Protein AF-A0A380N100-F1 (afdb_monomer)

Secondary structure (DSSP, 8-state):
-------SS---EE----EEEEEEEEEESS---THHHHHHHHHHH--B-HHHHHHHHT--HHHHHHHHHHHHHTT-EEE-TTS-EEE-HHHHHTTTT-TT------EEEEEEEEEEE-TTT-PEEPGGGS----TTPEEPP--HHHHHTHHHHHHHHHHHHHHHHHHHHHHT-

Foldseek 3Di:
DDDDDDDDDDAAEDFDWDKDKDKDKDWDQDDDPVLLFVVLVVLVVHWDALVVVCVVVVHDSVVSVVSVVVCVVVVQWDADPVRTIHGDPVVCVQQPPDPVSTGRDIDIDIDIDMWIFGQPVGDTDDPVVHPDDDVRHHYDDDDVVSVVCVNVSNVVSVVVVVVVVVVVVVVVD

pLDDT: mean 82.7, std 12.72, range [40.84, 95.19]

Radius of gyration: 26.73 Å; Cα contacts (8 Å, |Δi|>4): 195; chains: 1; bounding box: 53×33×91 Å

Nearest PDB structures (foldseek):
  5yhx-assembly1_B  TM=9.002E-01  e=3.496E-03  Lactococcus lactis subsp. lactis Il1403
  1xcv-assembly1_A-2  TM=7.234E-01  e=1.625E-02  Corynebacterium diphtheriae
  2it0-assembly1_C  TM=7.161E-01  e=2.658E-02  Mycobacterium tuberculosis
  7b25-assembly1_C  TM=7.243E-01  e=4.915E-02  Saccharopolyspora erythraea NRRL 2338
  4d7k-assembly1_A  TM=7.273E-01  e=6.284E-02  Streptomyces davaonensis JCM 4913

Solvent-accessible surface area (backbone atoms only — not comparable to full-atom values): 10540 Å² total; per-residue (Å²): 134,84,84,77,83,76,83,78,86,83,81,48,75,40,73,64,50,59,81,41,80,50,73,53,70,47,76,38,62,76,77,69,71,62,67,60,54,54,50,52,55,47,29,69,75,44,66,39,39,66,70,56,52,16,63,74,72,70,41,52,75,64,54,39,49,53,57,49,52,55,39,42,75,70,48,27,39,44,77,45,99,86,59,32,36,30,57,25,75,62,36,53,55,30,35,73,88,40,99,79,68,51,68,50,54,76,37,82,46,78,48,74,48,82,44,31,35,32,73,88,83,61,45,77,56,61,76,92,79,71,76,79,86,62,94,80,40,48,71,58,88,70,62,68,68,55,66,75,42,38,69,60,51,50,51,54,48,50,56,52,53,51,49,50,51,53,52,53,56,59,75,77,109

Structure (mmCIF, N/CA/C/O backbone):
data_AF-A0A380N100-F1
#
_entry.id   AF-A0A380N100-F1
#
loop_
_atom_site.group_PDB
_atom_site.id
_atom_site.type_symbol
_atom_site.label_atom_id
_atom_site.label_alt_id
_atom_site.label_comp_id
_atom_site.label_asym_id
_atom_site.label_entity_id
_atom_site.label_seq_id
_atom_site.pdbx_PDB_ins_code
_atom_site.Cartn_x
_atom_site.Cartn_y
_atom_site.Cartn_z
_atom_site.occupancy
_atom_site.B_iso_or_equiv
_atom_site.auth_seq_id
_atom_site.auth_comp_id
_atom_site.auth_asym_id
_atom_site.auth_atom_id
_atom_site.pdbx_PDB_model_num
ATOM 1 N N . MET A 1 1 ? -9.325 13.688 -56.908 1.00 40.84 1 MET A N 1
ATOM 2 C CA . MET A 1 1 ? -8.127 12.839 -56.717 1.00 40.84 1 MET A CA 1
ATOM 3 C C . MET A 1 1 ? -7.539 13.184 -55.362 1.00 40.84 1 MET A C 1
ATOM 5 O O . MET A 1 1 ? -7.188 14.335 -55.170 1.00 40.84 1 MET A O 1
ATOM 9 N N . ASN A 1 2 ? -7.514 12.245 -54.412 1.00 48.88 2 ASN A N 1
ATOM 10 C CA . ASN A 1 2 ? -6.849 12.459 -53.121 1.00 48.88 2 ASN A CA 1
ATOM 11 C C . ASN A 1 2 ? -5.340 12.267 -53.310 1.00 48.88 2 ASN A C 1
ATOM 13 O O . ASN A 1 2 ? -4.910 11.182 -53.706 1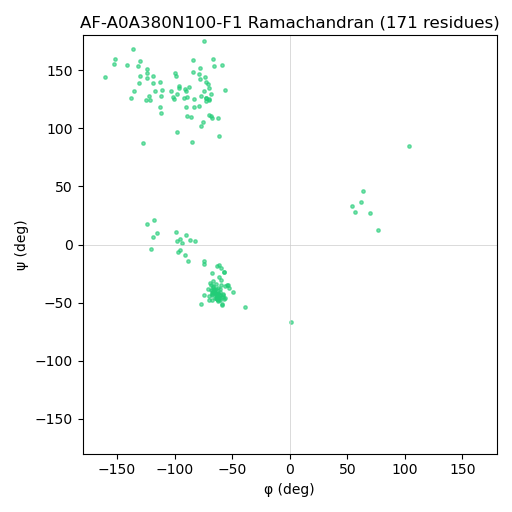.00 48.88 2 ASN A O 1
ATOM 17 N N . GLU A 1 3 ? -4.552 13.306 -53.040 1.00 55.91 3 GLU A N 1
ATOM 18 C CA . GLU A 1 3 ? -3.091 13.231 -53.006 1.00 55.91 3 GLU A CA 1
ATOM 19 C C . GLU A 1 3 ? -2.643 12.257 -51.906 1.00 55.91 3 GLU A C 1
ATOM 21 O O . GLU A 1 3 ? -2.755 12.535 -50.711 1.00 55.91 3 GLU A O 1
ATOM 26 N N . LYS A 1 4 ? -2.122 11.088 -52.294 1.00 60.84 4 LYS A N 1
ATOM 27 C CA . LYS A 1 4 ? -1.396 10.210 -51.371 1.00 60.84 4 LYS A CA 1
ATOM 28 C C . LYS A 1 4 ? 0.003 10.790 -51.158 1.00 60.84 4 LYS A C 1
ATOM 30 O O . LYS A 1 4 ? 0.875 10.615 -52.002 1.00 60.84 4 LYS A O 1
ATOM 35 N N . LYS A 1 5 ? 0.224 11.453 -50.019 1.00 65.50 5 LYS A N 1
ATOM 36 C CA . LYS A 1 5 ? 1.574 11.781 -49.536 1.00 65.50 5 LYS A CA 1
ATOM 37 C C . LYS A 1 5 ? 2.290 10.484 -49.160 1.00 65.50 5 LYS A C 1
ATOM 39 O O . LYS A 1 5 ? 1.931 9.847 -48.174 1.00 65.50 5 LYS A O 1
ATOM 44 N N . ILE A 1 6 ? 3.276 10.089 -49.957 1.00 68.44 6 ILE A N 1
ATOM 45 C CA . ILE A 1 6 ? 4.189 8.992 -49.629 1.00 68.44 6 ILE A CA 1
ATOM 46 C C . ILE A 1 6 ? 5.372 9.612 -48.884 1.00 68.44 6 ILE A C 1
ATOM 48 O O . ILE A 1 6 ? 6.059 10.478 -49.424 1.00 68.44 6 ILE A O 1
ATOM 52 N N . SER A 1 7 ? 5.586 9.207 -47.634 1.00 66.69 7 SER A N 1
ATOM 53 C CA . SER A 1 7 ? 6.773 9.567 -46.860 1.00 66.69 7 SER A CA 1
ATOM 54 C C . SER A 1 7 ? 7.997 8.874 -47.466 1.00 66.69 7 SER A C 1
ATOM 56 O O . SER A 1 7 ? 8.127 7.654 -47.413 1.00 66.69 7 SER A O 1
ATOM 58 N N . TYR A 1 8 ? 8.884 9.655 -48.079 1.00 71.75 8 TYR A N 1
ATOM 59 C CA . TYR A 1 8 ? 10.170 9.183 -48.592 1.00 71.75 8 TYR A CA 1
ATOM 60 C C . TYR A 1 8 ? 11.221 9.257 -47.470 1.00 71.75 8 TYR A C 1
ATOM 62 O O . TYR A 1 8 ? 11.274 10.262 -46.763 1.00 71.75 8 TYR A O 1
ATOM 70 N N . ASN A 1 9 ? 12.046 8.215 -47.305 1.00 70.94 9 ASN A N 1
ATOM 71 C CA . ASN A 1 9 ? 13.108 8.098 -46.284 1.00 70.94 9 ASN A CA 1
ATOM 72 C C . ASN A 1 9 ? 12.650 8.087 -44.810 1.00 70.94 9 ASN A C 1
ATOM 74 O O . ASN A 1 9 ? 13.243 8.760 -43.967 1.00 70.94 9 ASN A O 1
ATOM 78 N N . GLN A 1 10 ? 11.623 7.310 -44.463 1.00 76.62 10 GLN A N 1
ATOM 79 C CA . GLN A 1 10 ? 11.333 7.051 -43.051 1.00 76.62 10 GLN A CA 1
ATOM 80 C C . GLN A 1 10 ? 12.390 6.102 -42.464 1.00 76.62 10 GLN A C 1
ATOM 82 O O . GLN A 1 10 ? 12.587 5.002 -42.976 1.00 76.62 10 GLN A O 1
ATOM 87 N N . ILE A 1 11 ? 13.061 6.537 -41.396 1.00 80.56 11 ILE A N 1
ATOM 88 C CA . ILE A 1 11 ? 13.965 5.707 -40.595 1.00 80.56 11 ILE A CA 1
ATOM 89 C C . ILE A 1 11 ? 13.318 5.533 -39.227 1.00 80.56 11 ILE A C 1
ATOM 91 O O . ILE A 1 11 ? 13.106 6.510 -38.510 1.00 80.56 11 ILE A O 1
ATOM 95 N N . ASP A 1 12 ? 13.016 4.290 -38.879 1.00 84.06 12 ASP A N 1
ATOM 96 C CA . ASP A 1 12 ? 12.475 3.932 -37.575 1.00 84.06 12 ASP A CA 1
ATOM 97 C C . ASP A 1 12 ? 13.597 3.387 -36.680 1.00 84.06 12 ASP A C 1
ATOM 99 O O . ASP A 1 12 ? 14.520 2.722 -37.154 1.00 84.06 12 ASP A O 1
ATOM 103 N N . PHE A 1 13 ? 13.500 3.631 -35.375 1.00 85.38 13 PHE A N 1
ATOM 104 C CA . PHE A 1 13 ? 14.410 3.078 -34.371 1.00 85.38 13 PHE A CA 1
ATOM 105 C C . PHE A 1 13 ? 13.639 2.206 -33.382 1.00 85.38 13 PHE A C 1
ATOM 107 O O . PHE A 1 13 ? 12.500 2.520 -33.025 1.00 85.38 13 PHE A O 1
ATOM 114 N N . VAL A 1 14 ? 14.264 1.127 -32.909 1.00 86.50 14 VAL A N 1
ATOM 115 C CA . VAL A 1 14 ? 13.699 0.245 -31.876 1.00 86.50 14 VAL A CA 1
ATOM 116 C C . VAL A 1 14 ? 14.601 0.232 -30.654 1.00 86.50 14 VAL A C 1
ATOM 118 O O . VAL A 1 14 ? 15.820 0.143 -30.768 1.00 86.50 14 VAL A O 1
ATOM 121 N N . VAL A 1 15 ? 13.990 0.264 -29.473 1.00 87.00 15 VAL A N 1
ATOM 122 C CA . VAL A 1 15 ? 14.680 0.117 -28.187 1.00 87.00 15 VAL A CA 1
ATOM 123 C C . VAL A 1 15 ? 14.262 -1.196 -27.539 1.00 87.00 15 VAL A C 1
ATOM 125 O O . VAL A 1 15 ? 13.079 -1.548 -27.561 1.00 87.00 15 VAL A O 1
ATOM 128 N N . LYS A 1 16 ? 15.203 -1.922 -26.920 1.00 86.44 16 LYS A N 1
ATOM 129 C CA . LYS A 1 16 ? 14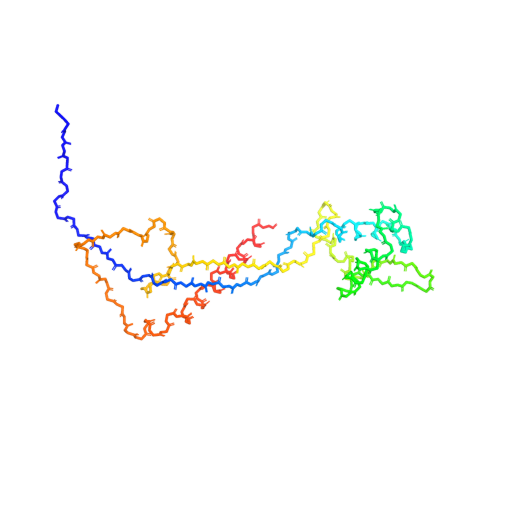.837 -3.105 -26.128 1.00 86.44 16 LYS A CA 1
ATOM 130 C C . LYS A 1 16 ? 14.111 -2.671 -24.869 1.00 86.44 16 LYS A C 1
ATOM 132 O O . LYS A 1 16 ? 14.652 -1.924 -24.054 1.00 86.44 16 LYS A O 1
ATOM 137 N N . ALA A 1 17 ? 12.918 -3.220 -24.693 1.00 89.69 17 ALA A N 1
ATOM 138 C CA . ALA A 1 17 ? 12.122 -3.030 -23.496 1.00 89.69 17 ALA A CA 1
ATOM 139 C C . ALA A 1 17 ? 11.700 -4.387 -22.913 1.00 89.69 17 ALA A C 1
ATOM 141 O O . ALA A 1 17 ? 10.631 -4.899 -23.268 1.00 89.69 17 ALA A O 1
ATOM 142 N N . PRO A 1 18 ? 12.533 -5.008 -22.055 1.00 90.44 18 PRO A N 1
ATOM 143 C CA . PRO A 1 18 ? 12.178 -6.254 -21.391 1.00 90.44 18 PRO A CA 1
ATOM 144 C C . PRO A 1 18 ? 10.905 -6.117 -20.553 1.00 90.44 18 PRO A C 1
ATOM 146 O O . PRO A 1 18 ? 10.541 -5.029 -20.093 1.00 90.44 18 PRO A O 1
ATOM 149 N N . ARG A 1 19 ? 10.227 -7.249 -20.355 1.00 91.94 19 ARG A N 1
ATOM 150 C CA . ARG A 1 19 ? 9.042 -7.355 -19.500 1.00 91.94 19 ARG A CA 1
ATOM 151 C C . ARG A 1 19 ? 9.471 -7.700 -18.081 1.00 91.94 19 ARG A C 1
ATOM 153 O O . ARG A 1 19 ? 10.224 -8.647 -17.873 1.00 91.94 19 ARG A O 1
ATOM 160 N N . PHE A 1 20 ? 8.938 -6.963 -17.120 1.00 93.12 20 PHE A N 1
ATOM 161 C CA . PHE A 1 20 ? 9.146 -7.168 -15.696 1.00 93.12 20 PHE A CA 1
ATOM 162 C C . PHE A 1 20 ? 7.797 -7.388 -15.030 1.00 93.12 20 PHE A C 1
ATOM 164 O O . PHE A 1 20 ? 6.881 -6.575 -15.169 1.00 93.12 20 PHE A O 1
ATOM 171 N N . ARG A 1 21 ? 7.679 -8.475 -14.271 1.00 93.38 21 ARG A N 1
ATOM 172 C CA . ARG A 1 21 ? 6.564 -8.649 -13.345 1.00 93.38 21 ARG A CA 1
ATOM 173 C C . ARG A 1 21 ? 6.938 -7.971 -12.036 1.00 93.38 21 ARG A C 1
ATOM 175 O O . ARG A 1 21 ? 7.821 -8.452 -11.333 1.00 93.38 21 ARG A O 1
ATOM 182 N N . ILE A 1 22 ? 6.281 -6.861 -11.728 1.00 92.19 22 ILE A N 1
ATOM 183 C CA . ILE A 1 22 ? 6.519 -6.117 -10.491 1.00 92.19 22 ILE A CA 1
ATOM 184 C C . ILE A 1 22 ? 5.392 -6.455 -9.521 1.00 92.19 22 ILE A C 1
ATOM 186 O O . ILE A 1 22 ? 4.212 -6.361 -9.863 1.00 92.19 22 ILE A O 1
ATOM 190 N N . VAL A 1 23 ? 5.781 -6.884 -8.323 1.00 90.69 23 VAL A N 1
ATOM 191 C CA . VAL A 1 23 ? 4.892 -7.157 -7.193 1.00 90.69 23 VAL A CA 1
ATOM 192 C C . VAL A 1 23 ? 5.347 -6.265 -6.052 1.00 90.69 23 VAL A C 1
ATOM 194 O O . VAL A 1 23 ? 6.527 -6.277 -5.700 1.00 90.69 23 VAL A O 1
ATOM 197 N N . PHE A 1 24 ? 4.442 -5.458 -5.516 1.00 87.25 24 PHE A N 1
ATOM 198 C CA . PHE A 1 24 ? 4.752 -4.548 -4.421 1.00 87.25 24 PHE A CA 1
ATOM 199 C C . PHE A 1 24 ? 3.514 -4.293 -3.572 1.00 87.25 24 PHE A C 1
ATOM 201 O O . PHE A 1 24 ? 2.382 -4.466 -4.023 1.00 87.25 24 PHE A O 1
ATOM 208 N N . SER A 1 25 ? 3.744 -3.852 -2.343 1.00 81.44 25 SER A N 1
ATOM 209 C CA . SER A 1 25 ? 2.697 -3.429 -1.429 1.00 81.44 25 SER A CA 1
ATOM 210 C C . SER A 1 25 ? 3.039 -2.066 -0.845 1.00 81.44 25 SER A C 1
ATOM 212 O O . SER A 1 25 ? 4.212 -1.784 -0.596 1.00 81.44 25 SER A O 1
ATOM 214 N N . TYR A 1 26 ? 2.038 -1.222 -0.613 1.00 79.56 26 TYR A N 1
ATOM 215 C CA . TYR A 1 26 ? 2.236 0.062 0.060 1.00 79.56 26 TYR A CA 1
ATOM 216 C C . TYR A 1 26 ? 1.086 0.381 1.012 1.00 79.56 26 TYR A C 1
ATOM 218 O O . TYR A 1 26 ? -0.031 -0.104 0.831 1.00 79.56 26 TYR A O 1
ATOM 226 N N . MET A 1 27 ? 1.370 1.188 2.035 1.00 70.06 27 MET A N 1
ATOM 227 C CA . MET A 1 27 ? 0.365 1.675 2.978 1.00 70.06 27 MET A CA 1
ATOM 228 C C . MET A 1 27 ? -0.329 2.899 2.379 1.00 70.06 27 MET A C 1
ATOM 230 O O . MET A 1 27 ? 0.336 3.845 1.964 1.00 70.06 27 MET A O 1
ATOM 234 N N . SER A 1 28 ? -1.658 2.869 2.287 1.00 63.81 28 SER A N 1
ATOM 235 C CA . SER A 1 28 ? -2.460 4.007 1.831 1.00 63.81 28 SER A CA 1
ATOM 236 C C . SER A 1 28 ? -3.510 4.380 2.866 1.00 63.81 28 SER A C 1
ATOM 238 O O . SER A 1 28 ? -4.155 3.484 3.407 1.00 63.81 28 SER A O 1
ATOM 240 N N . ASP A 1 29 ? -3.776 5.672 3.015 1.00 56.16 29 ASP A N 1
ATOM 241 C CA . ASP A 1 29 ? -4.715 6.200 4.017 1.00 56.16 29 ASP A CA 1
ATOM 242 C C . ASP A 1 29 ? -6.190 6.127 3.573 1.00 56.16 29 ASP A C 1
ATOM 244 O O . ASP A 1 29 ? -7.081 6.626 4.257 1.00 56.16 29 ASP A O 1
ATOM 248 N N . LYS A 1 30 ? -6.472 5.548 2.393 1.00 47.53 30 LYS A N 1
ATOM 249 C CA . LYS A 1 30 ? -7.819 5.516 1.798 1.00 47.53 30 LYS A CA 1
ATOM 250 C C . LYS A 1 30 ? -8.425 4.117 1.764 1.00 47.53 30 LYS A C 1
ATOM 252 O O . LYS A 1 30 ? -8.025 3.297 0.926 1.00 47.53 30 LYS A O 1
AT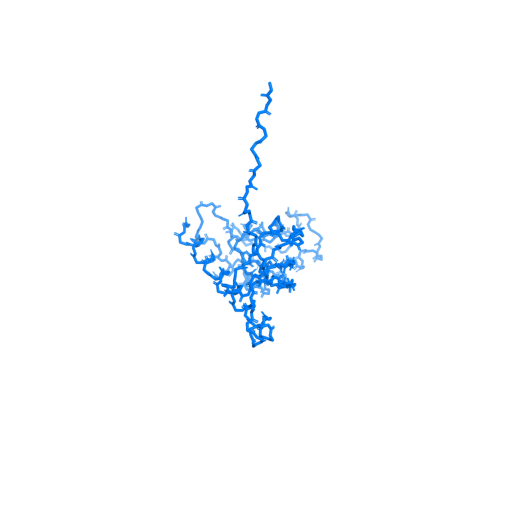OM 257 N N . GLY A 1 31 ? -9.493 3.957 2.548 1.00 46.78 31 GLY A N 1
ATOM 258 C CA . GLY A 1 31 ? -10.588 3.014 2.306 1.00 46.78 31 GLY A CA 1
ATOM 259 C C . GLY A 1 31 ? -10.546 1.774 3.186 1.00 46.78 31 GLY A C 1
ATOM 260 O O . GLY A 1 31 ? -10.027 0.735 2.785 1.00 46.78 31 GLY A O 1
ATOM 261 N N . VAL A 1 32 ? -11.100 1.885 4.386 1.00 54.44 32 VAL A N 1
ATOM 262 C CA . VAL A 1 32 ? -11.220 0.772 5.323 1.00 54.44 32 VAL A CA 1
ATOM 263 C C . VAL A 1 32 ? -12.174 -0.289 4.767 1.00 54.44 32 VAL A C 1
ATOM 265 O O . VAL A 1 32 ? -13.104 0.018 4.019 1.00 54.44 32 VAL A O 1
ATOM 268 N N . ALA A 1 33 ? -11.999 -1.544 5.187 1.00 62.91 33 ALA A N 1
ATOM 269 C CA . ALA A 1 33 ? -13.099 -2.500 5.201 1.00 62.91 33 ALA A CA 1
ATOM 270 C C . ALA A 1 33 ? -14.182 -1.959 6.149 1.00 62.91 33 ALA A C 1
ATOM 272 O O . ALA A 1 33 ? -14.058 -2.142 7.356 1.00 62.91 33 ALA A O 1
ATOM 273 N N . PHE A 1 34 ? -15.159 -1.231 5.592 1.00 68.06 34 PHE A N 1
ATOM 274 C CA . PHE A 1 34 ? -16.346 -0.615 6.210 1.00 68.06 34 PHE A CA 1
ATOM 275 C C . PHE A 1 34 ? -16.458 -0.829 7.734 1.00 68.06 34 PHE A C 1
ATOM 277 O O . PHE A 1 34 ? -16.245 0.095 8.506 1.00 68.06 34 PHE A O 1
ATOM 284 N N . VAL A 1 35 ? -16.662 -2.066 8.189 1.00 80.56 35 VAL A N 1
ATOM 285 C CA . VAL A 1 35 ? -16.735 -2.480 9.603 1.00 80.56 35 VAL A CA 1
ATOM 286 C C . VAL A 1 35 ? -15.750 -1.786 10.564 1.00 80.56 35 VAL A C 1
ATOM 288 O O . VAL A 1 35 ? -16.203 -1.233 11.565 1.00 80.56 35 VAL A O 1
ATOM 291 N N . ARG A 1 36 ? -14.431 -1.778 10.302 1.00 84.94 36 ARG A N 1
ATOM 292 C CA . ARG A 1 36 ? -13.453 -1.212 11.265 1.00 84.94 36 ARG A CA 1
ATOM 293 C C . ARG A 1 36 ? -13.651 0.291 11.451 1.00 84.94 36 ARG A C 1
ATOM 295 O O . ARG A 1 36 ? -13.566 0.798 12.563 1.00 84.94 36 ARG A O 1
ATOM 302 N N . GLU A 1 37 ? -13.948 0.997 10.366 1.00 84.88 37 GLU A N 1
ATOM 303 C CA . GLU A 1 37 ? -14.188 2.436 10.393 1.00 84.88 37 GLU A CA 1
ATOM 304 C C . GLU A 1 37 ? -15.427 2.771 11.222 1.00 84.88 37 GLU A C 1
ATOM 306 O O . GLU A 1 37 ? -15.379 3.658 12.073 1.00 84.88 37 GLU A O 1
ATOM 311 N N . TYR A 1 38 ? -16.524 2.041 11.018 1.00 87.12 38 TYR A N 1
ATOM 312 C CA . TYR A 1 38 ? -17.747 2.281 11.780 1.00 87.12 38 TYR A CA 1
ATOM 313 C C . TYR A 1 38 ? -17.603 1.889 13.252 1.00 87.12 38 TYR A C 1
ATOM 315 O O . TYR A 1 38 ? -18.164 2.575 14.104 1.00 87.12 38 TYR A O 1
ATOM 323 N N . LEU A 1 39 ? -16.825 0.851 13.573 1.00 90.19 39 LEU A N 1
ATOM 324 C CA . LEU A 1 39 ? -16.487 0.519 14.960 1.00 90.19 39 LEU A CA 1
ATOM 325 C C . LEU A 1 39 ? -15.703 1.645 15.633 1.00 90.19 39 LEU A C 1
ATOM 327 O O . LEU A 1 39 ? -16.075 2.074 16.721 1.00 90.19 39 LEU A O 1
ATOM 331 N N . LEU A 1 40 ? -14.664 2.168 14.977 1.00 90.62 40 LEU A N 1
ATOM 332 C CA . LEU A 1 40 ? -13.889 3.289 15.510 1.00 90.62 40 LEU A CA 1
ATOM 333 C C . LEU A 1 40 ? -14.756 4.543 15.681 1.00 90.62 40 LEU A C 1
ATOM 335 O O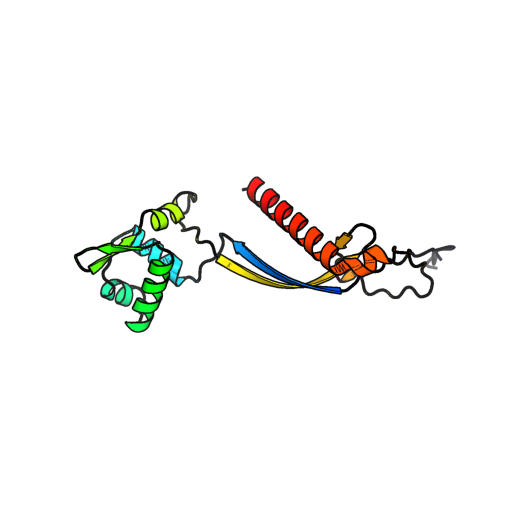 . LEU A 1 40 ? -14.665 5.209 16.708 1.00 90.62 40 LEU A O 1
ATOM 339 N N . ARG A 1 41 ? -15.638 4.846 14.716 1.00 90.00 41 ARG A N 1
ATOM 340 C CA . ARG A 1 41 ? -16.604 5.954 14.827 1.00 90.00 41 ARG A CA 1
ATOM 341 C C . ARG A 1 41 ? -17.556 5.756 16.013 1.00 90.00 41 ARG A C 1
ATOM 343 O O . ARG A 1 41 ? -17.792 6.707 16.750 1.00 90.00 41 ARG A O 1
ATOM 350 N N . LEU A 1 42 ? -18.077 4.544 16.225 1.00 92.19 42 LEU A N 1
ATOM 351 C CA . LEU A 1 42 ? -18.940 4.236 17.372 1.00 92.19 42 LEU A CA 1
ATOM 352 C C . LEU A 1 42 ? -18.193 4.438 18.697 1.00 92.19 42 LEU A C 1
ATOM 354 O O . LEU A 1 42 ? -18.690 5.130 19.582 1.00 92.19 42 LEU A O 1
ATOM 358 N N . LEU A 1 43 ? -16.985 3.881 18.810 1.00 92.69 43 LEU A N 1
ATOM 359 C CA . LEU A 1 43 ? -16.165 3.955 20.023 1.00 92.69 43 LEU A CA 1
ATOM 360 C C . LEU A 1 43 ? -15.662 5.369 20.322 1.00 92.69 43 LEU A C 1
ATOM 362 O O . LEU A 1 43 ? -15.410 5.697 21.479 1.00 92.69 43 LEU A O 1
ATOM 366 N N . LYS A 1 44 ? -15.563 6.224 19.299 1.00 90.88 44 LYS A N 1
ATOM 367 C CA . LYS A 1 44 ? -15.317 7.656 19.474 1.00 90.88 44 LYS A CA 1
ATOM 368 C C . LYS A 1 44 ? -16.478 8.364 20.166 1.00 90.88 44 LYS A C 1
ATOM 370 O O . LYS A 1 44 ? -16.253 9.267 20.966 1.00 90.88 44 LYS A O 1
ATOM 375 N N . VAL A 1 45 ? -17.710 7.976 19.839 1.00 90.81 45 VAL A N 1
ATOM 376 C CA . VAL A 1 45 ? -18.915 8.564 20.436 1.00 90.81 45 VAL A CA 1
ATOM 377 C C . VAL A 1 45 ? -19.108 8.057 21.861 1.00 90.81 45 VAL A C 1
ATOM 379 O O . VAL A 1 45 ? -19.457 8.838 22.746 1.00 90.81 45 VAL A O 1
ATOM 382 N N . THR A 1 46 ? -18.913 6.758 22.102 1.00 91.69 46 THR A N 1
ATOM 383 C CA . THR A 1 46 ? -19.136 6.181 23.429 1.00 91.69 46 THR A CA 1
ATOM 384 C C . THR A 1 46 ? -18.429 4.843 23.629 1.00 91.69 46 THR A C 1
ATOM 386 O O . THR A 1 46 ? -18.364 4.008 22.725 1.00 91.69 46 THR A O 1
ATOM 389 N N . SER A 1 47 ? -17.935 4.609 24.847 1.00 93.12 47 SER A N 1
ATOM 390 C CA . SER A 1 47 ? -17.404 3.307 25.247 1.00 93.12 47 SER A CA 1
ATOM 391 C C . SER A 1 47 ? -18.537 2.281 25.331 1.00 93.12 47 SER A C 1
ATOM 393 O O . SER A 1 47 ? -19.545 2.515 25.998 1.00 93.12 47 SER A O 1
ATOM 395 N N . CYS A 1 48 ? -18.366 1.129 24.689 1.00 93.81 48 CYS A N 1
ATOM 396 C CA . CYS A 1 48 ? -19.418 0.119 24.555 1.00 93.81 48 CYS A CA 1
ATOM 397 C C . CYS A 1 48 ? -18.966 -1.238 25.087 1.00 93.81 48 CYS A C 1
ATOM 399 O O . CYS A 1 48 ? -17.791 -1.592 24.997 1.00 93.81 48 CYS A O 1
ATOM 401 N N . LYS A 1 49 ? -19.912 -2.041 25.579 1.00 94.25 49 LYS A N 1
ATOM 402 C CA . LYS A 1 49 ? -19.673 -3.471 25.798 1.00 94.25 49 LYS A CA 1
ATOM 403 C C . LYS A 1 49 ? -19.748 -4.245 24.477 1.00 94.25 49 LYS A C 1
ATOM 405 O O . LYS A 1 49 ? -20.519 -3.847 23.596 1.00 94.25 49 LYS A O 1
ATOM 410 N N . PRO A 1 50 ? -19.041 -5.379 24.339 1.00 93.69 50 PRO A N 1
ATOM 411 C CA . PRO A 1 50 ? -19.109 -6.213 23.139 1.00 93.69 50 PRO A CA 1
ATOM 412 C C . PRO A 1 50 ? -20.536 -6.605 22.740 1.00 93.69 50 PRO A C 1
ATOM 414 O O . PRO A 1 50 ? -20.859 -6.601 21.556 1.00 93.69 50 PRO A O 1
ATOM 417 N N . GLU A 1 51 ? -21.424 -6.871 23.700 1.00 93.56 51 GLU A N 1
ATOM 418 C CA . GLU A 1 51 ? -22.815 -7.247 23.416 1.00 93.56 51 GLU A CA 1
ATOM 419 C C . GLU A 1 51 ? -23.603 -6.098 22.772 1.00 93.56 51 GLU A C 1
ATOM 421 O O . GLU A 1 51 ? -24.423 -6.325 21.885 1.00 93.56 51 GLU A O 1
ATOM 426 N N . GLN A 1 52 ? -23.323 -4.855 23.175 1.00 93.12 52 GLN A N 1
ATOM 427 C CA . GLN A 1 52 ? -23.952 -3.662 22.601 1.00 93.12 52 GLN A CA 1
ATOM 428 C C . GLN A 1 52 ? -23.454 -3.416 21.176 1.00 93.12 52 GLN A C 1
ATOM 430 O O . GLN A 1 52 ? -24.238 -3.067 20.297 1.00 93.12 52 GLN A O 1
ATOM 435 N N . ILE A 1 53 ? -22.162 -3.652 20.937 1.00 92.38 53 ILE A N 1
ATOM 436 C CA . ILE A 1 53 ? -21.559 -3.582 19.603 1.00 92.38 53 ILE A CA 1
ATOM 437 C C . ILE A 1 53 ? -22.180 -4.649 18.693 1.00 92.38 53 ILE A C 1
ATOM 439 O O . ILE A 1 53 ? -22.593 -4.339 17.577 1.00 92.38 53 ILE A O 1
ATOM 443 N N . ALA A 1 54 ? -22.298 -5.888 19.182 1.00 91.88 54 ALA A N 1
ATOM 444 C CA . ALA A 1 54 ? -22.928 -6.988 18.459 1.00 91.88 54 ALA A CA 1
ATOM 445 C C . ALA A 1 54 ? -24.370 -6.648 18.064 1.00 91.88 54 ALA A C 1
ATOM 447 O O . ALA A 1 54 ? -24.747 -6.797 16.904 1.00 91.88 54 ALA A O 1
ATOM 448 N N . GLN A 1 55 ? -25.149 -6.114 19.007 1.00 93.31 55 GLN A N 1
ATOM 449 C CA . GLN A 1 55 ? -26.529 -5.706 18.764 1.00 93.31 55 GLN A CA 1
ATOM 450 C C . GLN A 1 55 ? -26.636 -4.545 17.764 1.00 93.31 55 GLN A C 1
ATOM 452 O O . GLN A 1 55 ? -27.518 -4.567 16.910 1.00 93.31 55 GLN A O 1
ATOM 457 N N . TYR A 1 56 ? -25.757 -3.544 17.854 1.00 90.31 56 TYR A N 1
ATOM 458 C CA . TYR A 1 56 ? -25.783 -2.374 16.973 1.00 90.31 56 TYR A CA 1
ATOM 459 C C . TYR A 1 56 ? -25.436 -2.724 15.518 1.00 90.31 56 TYR A C 1
ATOM 461 O O . TYR A 1 56 ? -26.098 -2.252 14.597 1.00 90.31 56 TYR A O 1
ATOM 469 N N . PHE A 1 57 ? -24.423 -3.569 15.306 1.00 88.25 57 PHE A N 1
ATOM 470 C CA . PHE A 1 57 ? -23.975 -3.970 13.967 1.00 88.25 57 PHE A CA 1
ATOM 471 C C . PHE A 1 57 ? -24.662 -5.228 13.422 1.00 88.25 57 PHE A C 1
ATOM 473 O O . PHE A 1 57 ? -24.480 -5.558 12.252 1.00 88.25 57 PHE A O 1
ATOM 480 N N . GLY A 1 58 ? -25.438 -5.936 14.248 1.00 87.38 58 GLY A N 1
ATOM 481 C CA . GLY A 1 58 ? -26.035 -7.222 13.885 1.00 87.38 58 GLY A CA 1
ATOM 482 C C . GLY A 1 58 ? -25.008 -8.352 13.753 1.00 87.38 58 GLY A C 1
ATOM 483 O O . GLY A 1 58 ? -25.232 -9.289 12.991 1.00 87.38 58 GLY A O 1
ATOM 484 N N . PHE A 1 59 ? -23.881 -8.261 14.462 1.00 89.69 59 PHE A N 1
ATOM 485 C CA . PHE A 1 59 ? -22.845 -9.294 14.461 1.00 89.69 59 PHE A CA 1
ATOM 486 C C . PHE A 1 59 ? -23.215 -10.467 15.367 1.00 89.69 59 PHE A C 1
ATOM 488 O O . PHE A 1 59 ? -23.803 -10.307 16.438 1.00 89.69 59 PHE A O 1
ATOM 495 N N . SER A 1 60 ? -22.788 -11.660 14.968 1.00 91.19 60 SER A N 1
ATOM 496 C CA . SER A 1 60 ? -22.666 -12.794 15.879 1.00 91.19 60 SER A CA 1
ATOM 497 C C . SER A 1 60 ? -21.565 -12.543 16.918 1.00 91.19 60 SER A C 1
ATOM 499 O O . SER A 1 60 ? -20.630 -11.777 16.689 1.00 91.19 60 SER A O 1
ATOM 501 N N . GLN A 1 61 ? -21.606 -13.258 18.049 1.00 89.38 61 GLN A N 1
ATOM 502 C CA . GLN A 1 61 ? -20.544 -13.175 19.065 1.00 89.38 61 GLN A CA 1
ATOM 503 C C . GLN A 1 61 ? -19.147 -13.458 18.488 1.00 89.38 61 GLN A C 1
ATOM 505 O O . GLN A 1 61 ? -18.163 -12.857 18.919 1.00 89.38 61 GLN A O 1
ATOM 510 N N . HIS A 1 62 ? -19.056 -14.367 17.510 1.00 87.19 62 HIS A N 1
ATOM 511 C CA . HIS A 1 62 ? -17.794 -14.686 16.854 1.00 87.19 62 HIS A CA 1
ATOM 512 C C . HIS A 1 62 ? -17.280 -13.508 16.018 1.00 87.19 62 HIS A C 1
ATOM 514 O O . HIS A 1 62 ? -16.127 -13.115 16.176 1.00 87.19 62 HIS A O 1
ATOM 520 N N . GLU A 1 63 ? -18.134 -12.903 15.190 1.00 84.25 63 GLU A N 1
ATOM 521 C CA . GLU A 1 63 ? -17.774 -11.743 14.364 1.00 84.25 63 GLU A CA 1
ATOM 522 C C . GLU A 1 63 ? -17.390 -10.533 15.216 1.00 84.25 63 GLU A C 1
ATOM 524 O O . GLU A 1 63 ? -16.376 -9.894 14.941 1.00 84.25 63 GLU A O 1
ATOM 529 N N . THR A 1 64 ? -18.130 -10.257 16.296 1.00 90.88 64 THR A N 1
ATOM 530 C CA . THR A 1 64 ? -17.780 -9.195 17.250 1.00 90.88 64 THR A CA 1
ATOM 531 C C . THR A 1 64 ? -16.400 -9.426 17.850 1.00 90.88 64 THR A C 1
ATOM 533 O O . THR A 1 64 ? -15.595 -8.500 17.911 1.00 90.88 64 THR A O 1
ATOM 536 N N . LYS A 1 65 ? -16.099 -10.663 18.264 1.00 90.75 65 LYS A N 1
ATOM 537 C CA . LYS A 1 65 ? -14.790 -11.002 18.823 1.00 90.75 65 LYS A CA 1
ATOM 538 C C . LYS A 1 65 ? -13.676 -10.800 17.797 1.00 90.75 65 LYS A C 1
ATOM 540 O O . LYS A 1 65 ? -12.671 -10.189 18.130 1.00 90.75 65 LYS A O 1
ATOM 545 N N . VAL A 1 66 ? -13.863 -11.268 16.561 1.00 88.12 66 VAL A N 1
ATOM 546 C CA . VAL A 1 66 ? -12.878 -11.100 15.479 1.00 88.12 66 VAL A CA 1
ATOM 547 C C . VAL A 1 66 ? -12.636 -9.619 15.186 1.00 88.12 66 VAL A C 1
ATOM 549 O O . VAL A 1 66 ? -11.486 -9.196 15.104 1.00 88.12 66 VAL A O 1
ATOM 552 N N . ALA A 1 67 ? -13.701 -8.824 15.080 1.00 87.50 67 ALA A N 1
ATOM 553 C CA . ALA A 1 67 ? -13.593 -7.401 14.788 1.00 87.50 67 ALA A CA 1
ATOM 554 C C . ALA A 1 67 ? -12.907 -6.616 15.921 1.00 87.50 67 ALA A C 1
ATOM 556 O O . ALA A 1 67 ? -12.083 -5.748 15.649 1.00 87.50 67 ALA A O 1
ATOM 557 N N . LEU A 1 68 ? -13.199 -6.937 17.186 1.00 91.81 68 LEU A N 1
ATOM 558 C CA . LEU A 1 68 ? -12.537 -6.310 18.335 1.00 91.81 68 LEU A CA 1
ATOM 559 C C . LEU A 1 68 ? -11.071 -6.736 18.456 1.00 91.81 68 LEU A C 1
ATOM 561 O O . LEU A 1 68 ? -10.214 -5.879 18.643 1.00 91.81 68 LEU A O 1
ATOM 565 N N . SER A 1 69 ? -10.763 -8.026 18.292 1.00 90.56 69 SER A N 1
ATOM 566 C CA . SER A 1 69 ? -9.378 -8.511 18.329 1.00 90.56 69 SER A CA 1
ATOM 567 C C . SER A 1 69 ? -8.509 -7.866 17.251 1.00 90.56 69 SER A C 1
ATOM 569 O O . SER A 1 69 ? -7.340 -7.593 17.491 1.00 90.56 69 SER A O 1
ATOM 571 N N . ASP A 1 70 ? -9.069 -7.586 16.078 1.00 86.81 70 ASP A N 1
ATOM 572 C CA . ASP A 1 70 ? -8.362 -6.883 15.013 1.00 86.81 70 ASP A CA 1
ATOM 573 C C . ASP A 1 70 ? -8.048 -5.415 15.376 1.00 86.81 70 ASP A C 1
ATOM 575 O O . ASP A 1 70 ? -6.927 -4.955 15.166 1.00 86.81 70 ASP A O 1
ATOM 579 N N . LEU A 1 71 ? -8.985 -4.686 15.992 1.00 89.38 71 LEU A N 1
ATOM 580 C CA . LEU A 1 71 ? -8.734 -3.319 16.477 1.00 89.38 71 LEU A CA 1
ATOM 581 C C . LEU A 1 71 ? -7.719 -3.291 17.634 1.00 89.38 71 LEU A C 1
ATOM 583 O O . LEU A 1 71 ? -6.899 -2.375 17.720 1.00 89.38 71 LEU A O 1
ATOM 587 N N . GLU A 1 72 ? -7.766 -4.296 18.508 1.00 92.62 72 GLU A N 1
ATOM 588 C CA . GLU A 1 72 ? -6.849 -4.462 19.640 1.00 92.62 72 GLU A CA 1
ATOM 589 C C . GLU A 1 72 ? -5.422 -4.773 19.172 1.00 92.62 72 GLU A C 1
ATOM 591 O O . GLU A 1 72 ? -4.476 -4.155 19.649 1.00 92.62 72 GLU A O 1
ATOM 596 N N . GLN A 1 73 ? -5.253 -5.652 18.177 1.00 89.25 73 GLN A N 1
ATOM 597 C CA . GLN A 1 73 ? -3.944 -5.959 17.580 1.00 89.25 73 GLN A CA 1
ATOM 598 C C . GLN A 1 73 ? -3.263 -4.729 16.967 1.00 89.25 73 GLN A C 1
ATOM 600 O O . GLN A 1 73 ? -2.036 -4.643 16.959 1.00 89.25 73 GLN A O 1
ATOM 605 N N . ASN A 1 74 ? -4.050 -3.771 16.473 1.00 86.56 74 ASN A N 1
ATOM 606 C CA . ASN A 1 74 ? -3.551 -2.501 15.948 1.00 86.56 74 ASN A CA 1
ATOM 607 C C . ASN A 1 74 ? -3.365 -1.420 17.033 1.00 86.56 74 ASN A C 1
ATOM 609 O O . ASN A 1 74 ? -3.015 -0.287 16.707 1.00 86.56 74 ASN A O 1
ATOM 613 N N . ASN A 1 75 ? -3.582 -1.753 18.311 1.00 91.25 75 ASN A N 1
ATOM 614 C CA . ASN A 1 75 ? -3.551 -0.839 19.456 1.00 91.25 75 ASN A CA 1
ATOM 615 C C . ASN A 1 75 ? -4.510 0.355 19.325 1.00 91.25 75 ASN A C 1
ATOM 617 O O . ASN A 1 75 ? -4.234 1.412 19.882 1.00 91.25 75 ASN A O 1
ATOM 621 N N . TRP A 1 76 ? -5.627 0.233 18.597 1.00 91.69 76 TRP A N 1
ATOM 622 C CA . TRP A 1 76 ? -6.594 1.334 18.436 1.00 91.69 76 TRP A CA 1
ATOM 623 C C . TRP A 1 76 ? -7.670 1.374 19.523 1.00 91.69 76 TRP A C 1
ATOM 625 O O . TRP A 1 76 ? -8.378 2.375 19.651 1.00 91.69 76 TRP A O 1
ATOM 635 N N . ILE A 1 77 ? -7.809 0.299 20.299 1.00 94.69 77 ILE A N 1
ATOM 636 C CA . ILE A 1 77 ? -8.774 0.189 21.393 1.00 94.69 77 ILE A CA 1
ATOM 637 C C . ILE A 1 77 ? -8.104 -0.304 22.673 1.00 94.69 77 ILE A C 1
ATOM 639 O O . ILE A 1 77 ? -7.067 -0.963 22.626 1.00 94.69 77 ILE A O 1
ATOM 643 N N . THR A 1 78 ? -8.728 -0.017 23.809 1.00 94.44 78 THR A N 1
ATOM 644 C CA . THR A 1 78 ? -8.347 -0.531 25.127 1.00 94.44 78 THR A CA 1
ATOM 645 C C . THR A 1 78 ? -9.567 -1.068 25.869 1.00 94.44 78 THR A C 1
ATOM 647 O O . THR A 1 78 ? -10.707 -0.649 25.639 1.00 94.44 78 THR A O 1
ATOM 650 N N . TRP A 1 79 ? -9.321 -2.013 26.776 1.00 94.38 79 TRP A N 1
ATOM 651 C CA . TRP A 1 79 ? -10.338 -2.564 27.667 1.00 94.38 79 TRP A CA 1
ATOM 652 C C . TRP A 1 79 ? -10.278 -1.885 29.031 1.00 94.38 79 TRP A C 1
ATOM 654 O O . TRP A 1 79 ? -9.224 -1.826 29.664 1.00 94.38 79 TRP A O 1
ATOM 664 N N . LYS A 1 80 ? -11.429 -1.418 29.508 1.00 92.56 80 LYS A N 1
ATOM 665 C CA . LYS A 1 80 ? -11.608 -0.937 30.879 1.00 92.56 80 LYS A CA 1
ATOM 666 C C . LYS A 1 80 ? -11.902 -2.091 31.835 1.00 92.56 80 LYS A C 1
ATOM 668 O O . LYS A 1 80 ? -12.430 -3.130 31.443 1.00 92.56 80 LYS A O 1
ATOM 673 N N . GLU A 1 81 ? -11.655 -1.865 33.124 1.00 84.62 81 GLU A N 1
ATOM 674 C CA . GLU A 1 81 ? -11.886 -2.844 34.204 1.00 84.62 81 GLU A CA 1
ATOM 675 C C . GLU A 1 81 ? -13.339 -3.349 34.282 1.00 84.62 81 GLU A C 1
ATOM 677 O O . GLU A 1 81 ? -13.605 -4.448 34.760 1.00 84.62 81 GLU A O 1
ATOM 682 N N . ASN A 1 82 ? -14.294 -2.569 33.774 1.00 87.62 82 ASN A N 1
ATOM 683 C CA . ASN A 1 82 ? -15.717 -2.909 33.733 1.00 87.62 82 ASN A CA 1
ATOM 684 C C . ASN A 1 82 ? -16.153 -3.656 32.452 1.00 87.62 82 ASN A C 1
ATOM 686 O O . ASN A 1 82 ? -17.356 -3.834 32.229 1.00 87.62 82 ASN A O 1
ATOM 690 N N . GLY A 1 83 ? -15.201 -4.062 31.606 1.00 89.88 83 GLY A N 1
ATOM 691 C CA . GLY A 1 83 ? -15.456 -4.753 30.341 1.00 89.88 83 GLY A CA 1
ATOM 692 C C . GLY A 1 83 ? -15.951 -3.846 29.211 1.00 89.88 83 GLY A C 1
ATOM 693 O O . GLY A 1 83 ? -16.436 -4.352 28.200 1.00 89.88 83 GLY A O 1
ATOM 694 N N . LEU A 1 84 ? -15.868 -2.519 29.370 1.00 93.50 84 LEU A N 1
ATOM 695 C CA . LEU A 1 84 ? -16.103 -1.581 28.272 1.00 93.50 84 LEU A CA 1
ATOM 696 C C . LEU A 1 84 ? -14.880 -1.504 27.361 1.00 93.50 84 LEU A C 1
ATOM 698 O O . LEU A 1 84 ? -13.743 -1.489 27.830 1.00 93.50 84 LEU A O 1
ATOM 702 N N . VAL A 1 85 ? -15.150 -1.381 26.068 1.00 94.81 85 VAL A N 1
ATOM 703 C CA . VAL A 1 85 ? -14.163 -1.075 25.037 1.00 94.81 85 VAL A CA 1
ATOM 704 C C . VAL A 1 85 ? -14.191 0.425 24.775 1.00 94.81 85 VAL A C 1
ATOM 706 O O . VAL A 1 85 ? -15.268 1.008 24.625 1.00 94.81 85 VAL A O 1
ATOM 709 N N . GLU A 1 86 ? -13.022 1.050 24.694 1.00 94.69 86 GLU A N 1
ATOM 710 C CA . GLU A 1 86 ? -12.870 2.449 24.291 1.00 94.69 86 GLU A CA 1
ATOM 711 C C . GLU A 1 86 ? -11.709 2.645 23.316 1.00 94.69 86 GLU A C 1
ATOM 713 O O . GLU A 1 86 ? -10.907 1.736 23.114 1.00 94.69 86 GLU A O 1
ATOM 718 N N . LEU A 1 87 ? -11.630 3.823 22.690 1.00 93.81 87 LEU A N 1
ATOM 719 C CA . LEU A 1 87 ? -10.482 4.175 21.856 1.00 93.81 87 LEU A CA 1
ATOM 720 C C . LEU A 1 87 ? -9.237 4.417 22.711 1.00 93.81 87 LEU A C 1
ATOM 722 O O . LEU A 1 87 ? -9.291 5.110 23.726 1.00 93.81 87 LEU A O 1
ATOM 726 N N . SER A 1 88 ? -8.106 3.906 22.235 1.00 93.81 88 SER A N 1
ATOM 727 C CA . SER A 1 88 ? -6.787 4.263 22.750 1.00 93.81 88 SER A CA 1
ATOM 728 C C . SER A 1 88 ? -6.363 5.661 22.280 1.00 93.81 88 SER A C 1
ATOM 730 O O . SER A 1 88 ? -7.008 6.290 21.432 1.00 93.81 88 SER A O 1
ATOM 732 N N . THR A 1 89 ? -5.221 6.138 22.777 1.00 90.06 89 THR A N 1
ATOM 733 C CA . THR A 1 89 ? -4.585 7.372 22.292 1.00 90.06 89 THR A CA 1
ATOM 734 C C . THR A 1 89 ? -4.282 7.292 20.792 1.00 90.06 89 THR A C 1
ATOM 736 O O . THR A 1 89 ? -4.543 8.240 20.052 1.00 90.06 89 THR A O 1
ATOM 739 N N . GLU A 1 90 ? -3.784 6.148 20.327 1.00 88.25 90 GLU A N 1
ATOM 740 C CA . GLU A 1 90 ? -3.477 5.859 18.926 1.00 88.25 90 GLU A CA 1
ATOM 741 C C . GLU A 1 90 ? -4.756 5.809 18.081 1.00 88.25 90 GLU A C 1
ATOM 743 O O . GLU A 1 90 ? -4.802 6.364 16.984 1.00 88.25 90 GLU A O 1
ATOM 748 N N . GLY A 1 91 ? -5.828 5.208 18.608 1.00 87.88 91 GLY A N 1
ATOM 749 C CA . GLY A 1 91 ? -7.138 5.180 17.959 1.00 87.88 91 GLY A CA 1
ATOM 750 C C . GLY A 1 91 ? -7.738 6.576 17.781 1.00 87.88 91 GLY A C 1
ATOM 751 O O . GLY A 1 91 ? -8.321 6.874 16.740 1.00 87.88 91 GLY A O 1
ATOM 752 N N . LEU A 1 92 ? -7.545 7.468 18.759 1.00 88.44 92 LEU A N 1
ATOM 753 C CA . LEU A 1 92 ? -7.962 8.871 18.668 1.00 88.44 92 LEU A CA 1
ATOM 754 C C . LEU A 1 92 ? -7.146 9.663 17.636 1.00 88.44 92 LEU A C 1
ATOM 756 O O . LEU A 1 92 ? -7.706 10.525 16.954 1.00 88.44 92 LEU A O 1
ATOM 760 N N . GLN A 1 93 ? -5.850 9.369 17.479 1.00 87.25 93 GLN A N 1
ATOM 761 C CA . GLN A 1 93 ? -4.989 10.027 16.485 1.00 87.25 93 GLN A CA 1
ATOM 762 C C . GLN A 1 93 ? -5.456 9.804 15.044 1.00 87.25 93 GLN A C 1
ATOM 764 O O . GLN A 1 93 ? -5.284 10.693 14.209 1.00 87.25 93 GLN A O 1
ATOM 769 N N . LEU A 1 94 ? -6.132 8.684 14.763 1.00 84.94 94 LEU A N 1
ATOM 770 C CA . LEU A 1 94 ? -6.695 8.398 13.439 1.00 84.94 94 LEU A CA 1
ATOM 771 C C . LEU A 1 94 ? -7.669 9.486 12.957 1.00 84.94 94 LEU A C 1
ATOM 773 O O . LEU A 1 94 ? -7.858 9.639 11.753 1.00 84.94 94 LEU A O 1
ATOM 777 N N . PHE A 1 95 ? -8.275 10.252 13.867 1.00 84.00 95 PHE A N 1
ATOM 778 C CA . PHE A 1 95 ? -9.279 11.269 13.550 1.00 84.00 95 PHE A CA 1
ATOM 779 C C . PHE A 1 95 ? -8.729 12.704 13.454 1.00 84.00 95 PHE A C 1
ATOM 781 O O . PHE A 1 95 ? -9.476 13.608 13.097 1.00 84.00 95 PHE A O 1
ATOM 788 N N . GLN A 1 96 ? -7.458 12.954 13.786 1.00 73.00 96 GLN A N 1
ATOM 789 C CA . GLN A 1 96 ? -6.962 14.317 14.053 1.00 73.00 96 GLN A CA 1
ATOM 790 C C . GLN A 1 96 ? -6.776 15.208 12.810 1.00 73.00 96 GLN A C 1
ATOM 792 O O . GLN A 1 96 ? -6.663 16.422 12.951 1.00 73.00 96 GLN A O 1
ATOM 797 N N . ASN A 1 97 ? -6.782 14.639 11.600 1.00 63.56 97 ASN A N 1
ATOM 798 C CA . ASN A 1 97 ? -6.389 15.340 10.369 1.00 63.56 97 ASN A CA 1
ATOM 799 C C . ASN A 1 97 ? -7.511 15.453 9.323 1.00 63.56 97 ASN A C 1
ATOM 801 O O . ASN A 1 97 ? -7.208 15.576 8.133 1.00 63.56 97 ASN A O 1
ATOM 805 N N . ASP A 1 98 ? -8.784 15.337 9.716 1.00 59.62 98 ASP A N 1
ATOM 806 C CA . ASP A 1 98 ? -9.899 15.385 8.767 1.00 59.62 98 ASP A CA 1
ATOM 807 C C . ASP A 1 98 ? -11.080 16.220 9.280 1.00 59.62 98 ASP A C 1
ATOM 809 O O . ASP A 1 98 ? -11.632 15.958 10.345 1.00 59.62 98 ASP A O 1
ATOM 813 N N . MET A 1 99 ? -11.516 17.200 8.481 1.00 58.72 99 MET A N 1
ATOM 814 C CA . MET A 1 99 ? -12.700 18.034 8.769 1.00 58.72 99 MET A CA 1
ATOM 815 C C . ME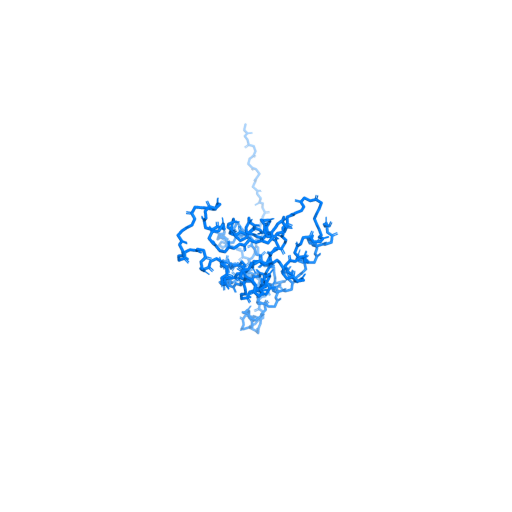T A 1 99 ? -13.993 17.202 8.801 1.00 58.72 99 MET A C 1
ATOM 817 O O . MET A 1 99 ? -15.012 17.643 9.326 1.00 58.72 99 MET A O 1
ATOM 821 N N . GLN A 1 100 ? -13.950 16.002 8.215 1.00 63.34 100 GLN A N 1
ATOM 822 C CA . GLN A 1 100 ? -15.074 15.079 8.085 1.00 63.34 100 GLN A CA 1
ATOM 823 C C . GLN A 1 100 ? -15.078 13.968 9.150 1.00 63.34 100 GLN A C 1
ATOM 825 O O . GLN A 1 100 ? -15.834 13.001 9.032 1.00 63.34 100 GLN A O 1
ATOM 830 N N . ASP A 1 101 ? -14.221 14.087 10.170 1.00 68.81 101 ASP A N 1
ATOM 831 C CA . ASP A 1 101 ? -14.196 13.231 11.359 1.00 68.81 101 ASP A CA 1
ATOM 832 C C . ASP A 1 101 ? -14.104 11.723 11.050 1.00 68.81 101 ASP A C 1
ATOM 834 O O . ASP A 1 101 ? -14.673 10.866 11.730 1.00 68.81 101 ASP A O 1
ATOM 838 N N . SER A 1 102 ? -13.400 11.400 9.965 1.00 74.50 102 SER A N 1
ATOM 839 C CA . SER A 1 102 ? -13.250 10.044 9.438 1.00 74.50 102 SER A CA 1
ATOM 840 C C . SER A 1 102 ? -11.861 9.499 9.801 1.00 74.50 102 SER A C 1
ATOM 842 O O . SER A 1 102 ? -10.876 10.217 9.621 1.00 74.50 102 SER A O 1
ATOM 844 N N . PRO A 1 103 ? -11.745 8.263 10.325 1.00 77.50 103 PRO A N 1
ATOM 845 C CA . PRO A 1 103 ? -10.461 7.732 10.768 1.00 77.50 103 PRO A CA 1
ATOM 846 C C . PRO A 1 103 ? -9.561 7.388 9.572 1.00 77.50 103 PRO A C 1
ATOM 848 O O . PRO A 1 103 ? -9.945 6.607 8.698 1.00 77.50 103 PRO A O 1
ATOM 851 N N . LYS A 1 104 ? -8.335 7.920 9.552 1.00 74.38 104 LYS A N 1
ATOM 852 C CA . LYS A 1 104 ? -7.302 7.593 8.557 1.00 74.38 104 LYS A CA 1
ATOM 853 C C . LYS A 1 104 ? -6.538 6.343 8.976 1.00 74.38 104 LYS A C 1
ATOM 855 O O . LYS A 1 104 ? -5.518 6.418 9.651 1.00 74.38 104 LYS A O 1
ATOM 860 N N . ILE A 1 105 ? -7.054 5.182 8.583 1.00 71.75 105 ILE A N 1
ATOM 861 C CA . ILE A 1 105 ? -6.423 3.890 8.862 1.00 71.75 105 ILE A CA 1
ATOM 862 C C . ILE A 1 105 ? -5.445 3.533 7.736 1.00 71.75 105 ILE A C 1
ATOM 864 O O . ILE A 1 105 ? -5.862 3.485 6.574 1.00 71.75 105 ILE A O 1
ATOM 868 N N . PRO A 1 106 ? -4.178 3.209 8.043 1.00 63.84 106 PRO A N 1
ATOM 869 C CA . PRO A 1 106 ? -3.245 2.755 7.028 1.00 63.84 106 PRO A CA 1
ATOM 870 C C . PRO A 1 106 ? -3.621 1.355 6.524 1.00 63.84 106 PRO A C 1
ATOM 872 O O . PRO A 1 106 ? -3.716 0.398 7.291 1.00 63.84 106 PRO A O 1
ATOM 875 N N . ILE A 1 107 ? -3.814 1.220 5.213 1.00 68.19 107 ILE A N 1
ATOM 876 C CA . ILE A 1 107 ? -4.178 -0.049 4.570 1.00 68.19 107 ILE A CA 1
ATOM 877 C C . ILE A 1 107 ? -3.028 -0.531 3.707 1.00 68.19 107 ILE A C 1
ATOM 879 O O . ILE A 1 107 ? -2.575 0.201 2.825 1.00 68.19 107 ILE A O 1
ATOM 883 N N . LEU A 1 108 ? -2.615 -1.783 3.902 1.00 69.62 108 LEU A N 1
ATOM 884 C CA . LEU A 1 108 ? -1.716 -2.456 2.976 1.00 69.62 108 LEU A CA 1
ATOM 885 C C . LEU A 1 108 ? -2.467 -2.738 1.673 1.00 69.62 108 LEU A C 1
ATOM 887 O O . LEU A 1 108 ? -3.385 -3.556 1.635 1.00 69.62 108 LEU A O 1
ATOM 891 N N . LYS A 1 109 ? -2.086 -2.054 0.599 1.00 75.44 109 LYS A N 1
ATOM 892 C CA . LYS A 1 109 ? -2.556 -2.372 -0.745 1.00 75.44 109 LYS A CA 1
ATOM 893 C C . LYS A 1 109 ? -1.488 -3.155 -1.475 1.00 75.44 109 LYS A C 1
ATOM 895 O O . LYS A 1 109 ? -0.358 -2.689 -1.596 1.00 75.44 109 LYS A O 1
ATOM 900 N N . GLU A 1 110 ? -1.867 -4.320 -1.977 1.00 81.62 110 GLU A N 1
ATOM 901 C CA . GLU A 1 110 ? -1.014 -5.171 -2.797 1.00 81.62 110 GLU A CA 1
ATOM 902 C C . GLU A 1 110 ? -1.289 -4.931 -4.279 1.00 81.62 110 GLU A C 1
ATOM 904 O O . GLU A 1 110 ? -2.437 -4.845 -4.717 1.00 81.62 110 GLU A O 1
ATOM 909 N N . PHE A 1 111 ? -0.220 -4.839 -5.060 1.00 84.56 111 PHE A N 1
ATOM 910 C CA . PHE A 1 111 ? -0.275 -4.634 -6.496 1.00 84.56 111 PHE A CA 1
ATOM 911 C C . PHE A 1 111 ? 0.626 -5.635 -7.206 1.00 84.56 111 PHE A C 1
ATOM 913 O O . PHE A 1 111 ? 1.761 -5.898 -6.804 1.00 84.56 111 PHE A O 1
ATOM 920 N N . SER A 1 112 ? 0.123 -6.161 -8.320 1.00 88.81 112 SER A N 1
ATOM 921 C CA . SER A 1 112 ? 0.901 -6.955 -9.260 1.00 88.81 112 SER A CA 1
ATOM 922 C C . SER A 1 112 ? 0.582 -6.512 -10.677 1.00 88.81 112 SER A C 1
ATOM 924 O O . SER A 1 112 ? -0.583 -6.384 -11.049 1.00 88.81 112 SER A O 1
ATOM 926 N N . GLY A 1 113 ? 1.621 -6.286 -11.473 1.00 89.56 113 GLY A N 1
ATOM 927 C CA . GLY A 1 113 ? 1.472 -5.899 -12.868 1.00 89.56 113 GLY A CA 1
ATOM 928 C C . GLY A 1 113 ? 2.658 -6.332 -13.715 1.00 89.56 113 GLY A C 1
ATOM 929 O O . GLY A 1 113 ? 3.769 -6.529 -13.216 1.00 89.56 113 GLY A O 1
ATOM 930 N N . GLU A 1 114 ? 2.408 -6.485 -15.013 1.00 91.38 114 GLU A N 1
ATOM 931 C CA . GLU A 1 114 ? 3.465 -6.594 -16.014 1.00 91.38 114 GLU A CA 1
ATOM 932 C C . GLU A 1 114 ? 3.781 -5.198 -16.554 1.00 91.38 114 GLU A C 1
ATOM 934 O O . GLU A 1 114 ? 2.900 -4.488 -17.043 1.00 91.38 114 GLU A O 1
ATOM 939 N N . TYR A 1 115 ? 5.054 -4.827 -16.487 1.00 90.69 115 TYR A N 1
ATOM 940 C CA . TYR A 1 115 ? 5.568 -3.548 -16.948 1.00 90.69 115 TYR A CA 1
ATOM 941 C C . TYR A 1 115 ? 6.673 -3.782 -17.969 1.00 90.69 115 TYR A C 1
ATOM 943 O O . TYR A 1 115 ? 7.428 -4.748 -17.880 1.00 90.69 115 TYR A O 1
ATOM 951 N N . ARG A 1 116 ? 6.792 -2.884 -18.944 1.00 91.19 116 ARG A N 1
ATOM 952 C CA . ARG A 1 116 ? 7.919 -2.868 -19.880 1.00 91.19 116 ARG A CA 1
ATOM 953 C C . ARG A 1 116 ? 8.765 -1.648 -19.592 1.00 91.19 116 ARG A C 1
ATOM 955 O O . ARG A 1 116 ? 8.206 -0.565 -19.447 1.00 91.19 116 ARG A O 1
ATOM 962 N N . MET A 1 117 ? 10.076 -1.822 -19.509 1.00 93.31 117 MET A N 1
ATOM 963 C CA . MET A 1 117 ? 11.006 -0.719 -19.277 1.00 93.31 117 MET A CA 1
ATOM 964 C C . MET A 1 117 ? 12.053 -0.709 -20.377 1.00 93.31 117 MET A C 1
ATOM 966 O O . MET A 1 117 ? 12.699 -1.729 -20.597 1.00 93.31 117 MET A O 1
ATOM 970 N N . GLU A 1 118 ? 12.202 0.417 -21.068 1.00 91.94 118 GLU A N 1
ATOM 971 C CA . GLU A 1 118 ? 13.323 0.603 -21.987 1.00 91.94 118 GLU A CA 1
ATOM 972 C C . GLU A 1 118 ? 14.617 0.813 -21.190 1.00 91.94 118 GLU A C 1
ATOM 974 O O . GLU A 1 118 ? 14.592 1.441 -20.136 1.00 91.94 118 GLU A O 1
ATOM 979 N N . LEU A 1 119 ? 15.724 0.218 -21.640 1.00 90.25 119 LEU A N 1
ATOM 980 C CA . LEU A 1 119 ? 16.974 0.165 -20.867 1.00 90.25 119 LEU A CA 1
ATOM 981 C C . LEU A 1 119 ? 18.011 1.235 -21.251 1.00 90.25 119 LEU A C 1
ATOM 983 O O . LEU A 1 119 ? 19.124 1.192 -20.728 1.00 90.25 119 LEU A O 1
ATOM 987 N N . LEU A 1 120 ? 17.700 2.144 -22.180 1.00 90.06 120 LEU A N 1
ATOM 988 C CA . LEU A 1 120 ? 18.601 3.248 -22.521 1.00 90.06 120 LEU A CA 1
ATOM 989 C C . LEU A 1 120 ? 18.519 4.333 -21.446 1.00 90.06 120 LEU A C 1
ATOM 991 O O . LEU A 1 120 ? 19.544 4.685 -20.868 1.00 90.06 120 LEU A O 1
ATOM 995 N N . ASP A 1 121 ? 17.297 4.760 -21.120 1.00 89.44 121 ASP A N 1
ATOM 996 C CA . ASP A 1 121 ? 17.015 5.811 -20.136 1.00 89.44 121 ASP A CA 1
ATOM 997 C C . ASP A 1 121 ? 16.162 5.318 -18.947 1.00 89.44 121 ASP A C 1
ATOM 999 O O . ASP A 1 121 ? 15.788 6.095 -18.064 1.00 89.44 121 ASP A O 1
ATOM 1003 N N . ASN A 1 122 ? 15.894 4.009 -18.862 1.00 91.38 122 ASN A N 1
ATOM 1004 C CA . ASN A 1 122 ? 15.156 3.367 -17.767 1.00 91.38 122 ASN A CA 1
ATOM 1005 C C . ASN A 1 122 ? 13.707 3.866 -17.615 1.00 91.38 122 ASN A C 1
ATOM 1007 O O . ASN A 1 122 ? 13.178 3.996 -16.509 1.00 91.38 122 ASN A O 1
ATOM 1011 N N . ASN A 1 123 ? 13.029 4.153 -18.722 1.00 90.81 123 ASN A N 1
ATOM 1012 C CA . ASN A 1 123 ? 11.637 4.585 -18.726 1.00 90.81 123 ASN A CA 1
ATOM 1013 C C . ASN A 1 123 ? 10.663 3.412 -18.838 1.00 90.81 123 ASN A C 1
ATOM 1015 O O . ASN A 1 123 ? 10.778 2.546 -19.707 1.00 90.81 123 ASN A O 1
ATOM 1019 N N . PHE A 1 124 ? 9.626 3.422 -18.000 1.00 91.12 124 PHE A N 1
ATOM 1020 C CA . PHE A 1 124 ? 8.499 2.506 -18.156 1.00 91.12 124 PHE A CA 1
ATOM 1021 C C . PHE A 1 124 ? 7.607 2.932 -19.328 1.00 91.12 124 PHE A C 1
ATOM 1023 O O . PHE A 1 124 ? 7.215 4.093 -19.447 1.00 91.12 124 PHE A O 1
ATOM 1030 N N . LEU A 1 125 ? 7.267 1.974 -20.187 1.00 89.19 125 LEU A N 1
ATOM 1031 C CA . LEU A 1 125 ? 6.484 2.187 -21.399 1.00 89.19 125 LEU A CA 1
ATOM 1032 C C . LEU A 1 125 ? 5.010 1.832 -21.185 1.00 89.19 125 LEU A C 1
ATOM 1034 O O . LEU A 1 125 ? 4.667 0.847 -20.530 1.00 89.19 125 LEU A O 1
ATOM 1038 N N . GLN A 1 126 ? 4.122 2.591 -21.831 1.00 80.94 126 GLN A N 1
ATOM 1039 C CA . GLN A 1 126 ? 2.712 2.216 -21.949 1.00 80.94 126 GLN A CA 1
ATOM 1040 C C . GLN A 1 126 ? 2.549 1.071 -22.956 1.00 80.94 126 GLN A C 1
ATOM 1042 O O . GLN A 1 126 ? 3.192 1.064 -24.006 1.00 80.94 126 GLN A O 1
ATOM 1047 N N . LYS A 1 127 ? 1.614 0.150 -22.690 1.00 71.38 127 LYS A N 1
ATOM 1048 C CA . LYS A 1 127 ? 1.357 -1.041 -23.523 1.00 71.38 127 LYS A CA 1
ATOM 1049 C C . LYS A 1 127 ? 1.210 -0.720 -25.020 1.00 71.38 127 LYS A C 1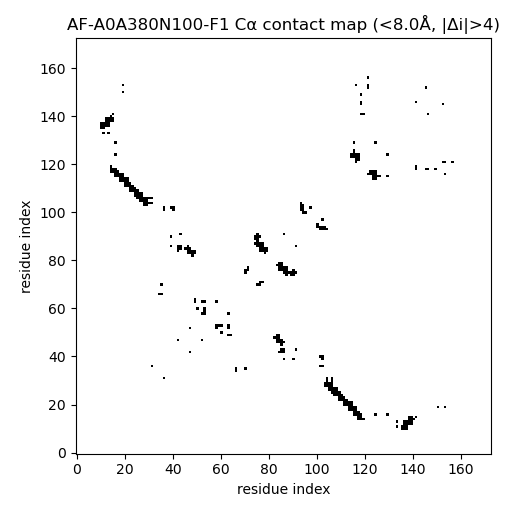
ATOM 1051 O O . LYS A 1 127 ? 1.797 -1.401 -25.857 1.00 71.38 127 LYS A O 1
ATOM 1056 N N . LYS A 1 128 ? 0.522 0.379 -25.354 1.00 69.12 128 LYS A N 1
ATOM 1057 C CA . LYS A 1 128 ? 0.289 0.842 -26.737 1.00 69.12 12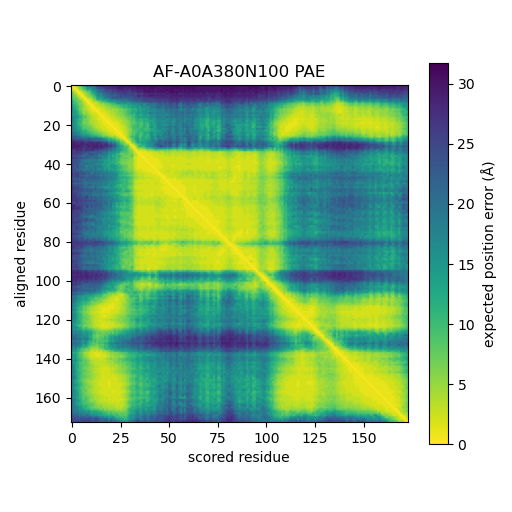8 LYS A CA 1
ATOM 1058 C C . LYS A 1 128 ? 1.566 1.147 -27.542 1.00 69.12 128 LYS A C 1
ATOM 1060 O O . LYS A 1 128 ? 1.512 1.147 -28.768 1.00 69.12 128 LYS A O 1
ATOM 1065 N N . ASN A 1 129 ? 2.695 1.383 -26.872 1.00 65.25 129 ASN A N 1
ATOM 1066 C CA . ASN A 1 129 ? 3.963 1.764 -27.501 1.00 65.25 129 ASN A CA 1
ATOM 1067 C C . ASN A 1 129 ? 4.885 0.567 -27.788 1.00 65.25 129 ASN A C 1
ATOM 1069 O O . ASN A 1 129 ? 5.999 0.770 -28.252 1.00 65.25 129 ASN A O 1
ATOM 1073 N N . SER A 1 130 ? 4.467 -0.665 -27.474 1.00 62.47 130 SER A N 1
ATOM 1074 C CA . SER A 1 130 ? 5.416 -1.771 -27.269 1.00 62.47 130 SER A CA 1
ATOM 1075 C C . SER A 1 130 ? 5.262 -2.986 -28.194 1.00 62.47 130 SER A C 1
ATOM 1077 O O . SER A 1 130 ? 6.092 -3.885 -28.123 1.00 62.47 130 SER A O 1
ATOM 1079 N N . ASP A 1 131 ? 4.253 -3.014 -29.074 1.00 61.94 131 ASP A N 1
ATOM 1080 C CA . ASP A 1 131 ? 3.920 -4.193 -29.902 1.00 61.94 131 ASP A CA 1
ATOM 1081 C C . ASP A 1 131 ? 3.893 -3.911 -31.421 1.00 61.94 131 ASP A C 1
ATOM 1083 O O . ASP A 1 131 ? 3.333 -4.686 -32.196 1.00 61.94 131 ASP A O 1
ATOM 1087 N N . ARG A 1 132 ? 4.489 -2.805 -31.886 1.00 64.81 132 ARG A N 1
ATOM 1088 C CA . ARG A 1 132 ? 4.610 -2.545 -33.329 1.00 64.81 132 ARG A CA 1
ATOM 1089 C C . ARG A 1 132 ? 5.902 -3.163 -33.855 1.00 64.81 132 ARG A C 1
ATOM 1091 O O . ARG A 1 132 ? 6.989 -2.695 -33.536 1.00 64.81 132 ARG A O 1
ATOM 1098 N N . PHE A 1 133 ? 5.768 -4.216 -34.656 1.00 58.31 133 PHE A N 1
ATOM 1099 C CA . PHE A 1 133 ? 6.887 -4.809 -35.380 1.00 58.31 133 PHE A CA 1
ATOM 1100 C C . PHE A 1 133 ? 7.265 -3.918 -36.563 1.00 58.31 133 PHE A C 1
ATOM 1102 O O . PHE A 1 133 ? 6.571 -3.899 -37.578 1.00 58.31 133 PHE A O 1
ATOM 1109 N N . TYR A 1 134 ? 8.378 -3.201 -36.438 1.00 67.94 134 TYR A N 1
ATOM 1110 C CA . TYR A 1 134 ? 8.983 -2.476 -37.549 1.00 67.94 134 TYR A CA 1
ATOM 1111 C C . TYR A 1 134 ? 10.111 -3.332 -38.130 1.00 67.94 134 TYR A C 1
ATOM 1113 O O . TYR A 1 134 ? 11.221 -3.352 -37.612 1.00 67.94 134 TYR A O 1
ATOM 1121 N N . GLN A 1 135 ? 9.812 -4.072 -39.202 1.00 66.06 135 GLN A N 1
ATOM 1122 C CA . GLN A 1 135 ? 10.759 -4.990 -39.860 1.00 66.06 135 GLN A CA 1
ATOM 1123 C C . GLN A 1 135 ? 12.013 -4.292 -40.423 1.00 66.06 135 GLN A C 1
ATOM 1125 O O . GLN A 1 135 ? 12.998 -4.960 -40.715 1.00 66.06 135 GLN A O 1
ATOM 1130 N N . GLN A 1 136 ? 11.971 -2.967 -40.590 1.00 75.25 136 GLN A N 1
ATOM 1131 C CA . GLN A 1 136 ? 13.025 -2.148 -41.204 1.00 75.25 136 GLN A CA 1
ATOM 1132 C C . GLN A 1 136 ? 13.663 -1.156 -40.219 1.00 75.25 136 GLN A C 1
ATOM 1134 O O . GLN A 1 136 ? 14.399 -0.264 -40.632 1.00 75.25 136 GLN A O 1
ATOM 1139 N N . ALA A 1 137 ? 13.358 -1.273 -38.927 1.00 82.81 137 ALA A N 1
ATOM 1140 C CA . ALA A 1 137 ? 13.853 -0.334 -37.936 1.00 82.81 137 ALA A CA 1
ATOM 1141 C C . ALA A 1 137 ? 15.259 -0.698 -37.442 1.00 82.81 137 ALA A C 1
ATOM 1143 O O . ALA A 1 137 ? 15.628 -1.869 -37.344 1.00 82.81 137 ALA A O 1
ATOM 1144 N N . ILE A 1 138 ? 16.033 0.327 -37.100 1.00 86.31 138 ILE A N 1
ATOM 1145 C CA . ILE A 1 138 ? 17.383 0.196 -36.557 1.00 86.31 138 ILE A CA 1
ATOM 1146 C C . ILE A 1 138 ? 17.277 -0.053 -35.051 1.00 86.31 138 ILE A C 1
ATOM 1148 O O . ILE A 1 138 ? 16.755 0.777 -34.305 1.00 86.31 138 ILE A O 1
ATOM 1152 N N . GLU A 1 139 ? 17.772 -1.200 -34.592 1.00 87.06 139 GLU A N 1
ATOM 1153 C CA . GLU A 1 139 ? 17.846 -1.512 -33.165 1.00 87.06 139 GLU A CA 1
ATOM 1154 C C . GLU A 1 139 ? 18.955 -0.690 -32.498 1.00 87.06 139 GLU A C 1
ATOM 1156 O O . GLU A 1 139 ? 20.110 -0.719 -32.924 1.00 87.06 139 GLU A O 1
ATOM 1161 N N . LEU A 1 140 ? 18.608 0.032 -31.433 1.00 89.50 140 LEU A N 1
ATOM 1162 C CA . LEU A 1 140 ? 19.584 0.749 -30.623 1.00 89.50 140 LEU A CA 1
ATOM 1163 C C . LEU A 1 140 ? 20.334 -0.224 -29.707 1.00 89.50 140 LEU A C 1
ATOM 1165 O O . LEU A 1 140 ? 19.734 -0.999 -28.955 1.00 89.50 140 LEU A O 1
ATOM 1169 N N . GLU A 1 141 ? 21.663 -0.163 -29.766 1.00 89.62 141 GLU A N 1
ATOM 1170 C CA . GLU A 1 141 ? 22.537 -1.034 -28.989 1.00 89.62 141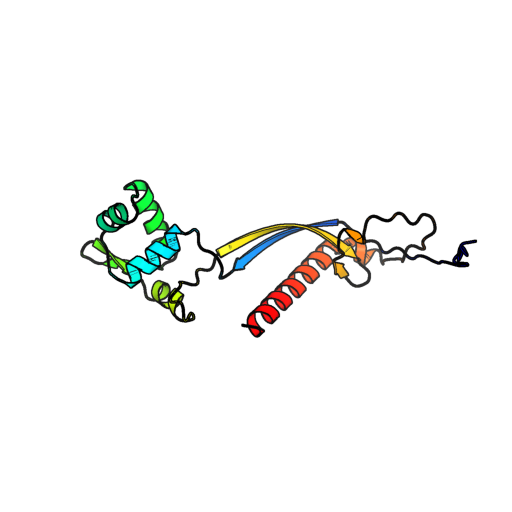 GLU A CA 1
ATOM 1171 C C . GLU A 1 141 ? 22.481 -0.693 -27.493 1.00 89.62 141 GLU A C 1
ATOM 1173 O O . GLU A 1 141 ? 22.577 0.465 -27.084 1.00 89.62 141 GLU A O 1
ATOM 1178 N N . ILE A 1 142 ? 22.370 -1.728 -26.659 1.00 88.31 142 ILE A N 1
ATOM 1179 C CA . ILE A 1 142 ? 22.438 -1.614 -25.201 1.00 88.31 142 ILE A CA 1
ATOM 1180 C C . ILE A 1 142 ? 23.649 -2.397 -24.717 1.00 88.31 142 ILE A C 1
ATOM 1182 O O . ILE A 1 142 ? 23.839 -3.561 -25.078 1.00 88.31 142 ILE A O 1
ATOM 1186 N N . LYS A 1 143 ? 24.444 -1.770 -23.846 1.00 92.44 143 LYS A N 1
ATOM 1187 C CA . LYS A 1 143 ? 25.638 -2.390 -23.263 1.00 92.44 143 LYS A CA 1
ATOM 1188 C C . LYS A 1 143 ? 25.268 -3.713 -22.568 1.00 92.44 143 LYS A C 1
ATOM 1190 O O . LYS A 1 143 ? 24.355 -3.708 -21.737 1.00 92.44 143 LYS A O 1
ATOM 1195 N N . PRO A 1 144 ? 26.009 -4.818 -22.787 1.00 90.44 144 PRO A N 1
ATOM 1196 C CA . PRO A 1 144 ? 25.699 -6.123 -22.188 1.00 90.44 144 PRO A CA 1
ATOM 1197 C C . PRO A 1 144 ? 25.557 -6.099 -20.661 1.00 90.44 144 PRO A C 1
ATOM 1199 O O . PRO A 1 144 ? 24.700 -6.778 -20.101 1.00 90.44 144 PRO A O 1
ATOM 1202 N N . LYS A 1 145 ? 26.345 -5.254 -19.983 1.00 92.94 145 LYS A N 1
ATOM 1203 C CA . LYS A 1 145 ? 26.254 -5.043 -18.532 1.00 92.94 145 LYS A CA 1
ATOM 1204 C C . LYS A 1 145 ? 24.865 -4.563 -18.091 1.00 92.94 145 LYS A C 1
ATOM 1206 O O . LYS A 1 145 ? 24.320 -5.088 -17.129 1.00 92.94 145 LYS A O 1
ATOM 1211 N N . ILE A 1 146 ? 24.270 -3.619 -18.824 1.00 90.88 146 ILE A N 1
ATOM 1212 C CA . ILE A 1 146 ? 22.938 -3.065 -18.522 1.00 90.88 146 ILE A CA 1
ATOM 1213 C C . ILE A 1 146 ? 21.864 -4.144 -18.692 1.00 90.88 146 ILE A C 1
ATOM 1215 O O . ILE A 1 146 ? 20.958 -4.249 -17.871 1.00 90.88 146 ILE A O 1
ATOM 1219 N N . LEU A 1 147 ? 21.986 -4.988 -19.721 1.00 89.38 147 LEU A N 1
ATOM 1220 C CA . LEU A 1 147 ? 21.081 -6.123 -19.920 1.00 89.38 147 LEU A CA 1
ATOM 1221 C C . LEU A 1 147 ? 21.177 -7.128 -18.764 1.00 89.38 147 LEU A C 1
ATOM 1223 O O . LEU A 1 147 ? 20.146 -7.551 -18.239 1.00 89.38 147 LEU A O 1
ATOM 1227 N N . SER A 1 148 ? 22.397 -7.461 -18.333 1.00 92.12 148 SER A N 1
ATOM 1228 C CA . SER A 1 148 ? 22.633 -8.372 -17.206 1.00 92.12 148 SER A CA 1
ATOM 1229 C C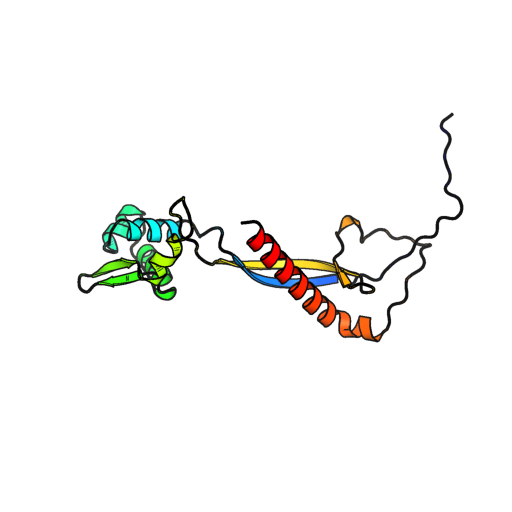 . SER A 1 148 ? 22.100 -7.827 -15.877 1.00 92.12 148 SER A C 1
ATOM 1231 O O . SER A 1 148 ? 21.640 -8.597 -15.041 1.00 92.12 148 SER A O 1
ATOM 1233 N N . GLU A 1 149 ? 22.153 -6.510 -15.674 1.00 94.88 149 GLU A N 1
ATOM 1234 C CA . GLU A 1 149 ? 21.711 -5.835 -14.444 1.00 94.88 149 GLU A CA 1
ATOM 1235 C C . GLU A 1 149 ? 20.262 -5.315 -14.536 1.00 94.88 149 GLU A C 1
ATOM 1237 O O . GLU A 1 149 ? 19.763 -4.666 -13.616 1.00 94.88 149 GLU A O 1
ATOM 1242 N N . SER A 1 150 ? 19.554 -5.612 -15.629 1.00 93.25 150 SER A N 1
ATOM 1243 C CA . SER A 1 150 ? 18.260 -5.008 -15.971 1.00 93.25 150 SER A CA 1
ATOM 1244 C C . SER A 1 150 ? 17.183 -5.160 -14.891 1.00 93.25 150 SER A C 1
ATOM 1246 O O . SER A 1 150 ? 16.422 -4.224 -14.655 1.00 93.25 150 SER A O 1
ATOM 1248 N N . SER A 1 151 ? 17.146 -6.292 -14.179 1.00 93.62 151 SER A N 1
ATOM 1249 C CA . SER A 1 151 ? 16.222 -6.510 -13.053 1.00 93.62 151 SER A CA 1
ATOM 1250 C C . SER A 1 151 ? 16.489 -5.555 -11.886 1.00 93.62 151 SER A C 1
ATOM 1252 O O . SER A 1 151 ? 15.561 -4.983 -11.313 1.00 93.62 151 SER A O 1
ATOM 1254 N N . GLU A 1 152 ? 17.760 -5.350 -11.541 1.00 95.19 152 GLU A N 1
ATOM 1255 C CA . GLU A 1 152 ? 18.160 -4.442 -10.464 1.00 95.19 152 GLU A CA 1
ATOM 1256 C C . GLU A 1 152 ? 17.887 -2.984 -10.829 1.00 95.19 152 GLU A C 1
ATOM 1258 O O . GLU A 1 152 ? 17.396 -2.208 -10.004 1.00 95.19 152 GLU A O 1
ATOM 1263 N N . ILE A 1 153 ? 18.138 -2.628 -12.088 1.00 94.81 153 ILE A N 1
ATOM 1264 C CA . ILE A 1 153 ? 17.831 -1.306 -12.630 1.00 94.81 153 ILE A CA 1
ATOM 1265 C C . ILE A 1 153 ? 16.319 -1.058 -12.594 1.00 94.81 153 ILE A C 1
ATOM 1267 O O . ILE A 1 153 ? 15.886 -0.019 -12.096 1.00 94.81 153 ILE A O 1
ATOM 1271 N N . ALA A 1 154 ? 15.503 -2.019 -13.037 1.00 94.56 154 ALA A N 1
ATOM 1272 C CA . ALA A 1 154 ? 14.047 -1.899 -13.016 1.00 94.56 154 ALA A CA 1
ATOM 1273 C C . ALA A 1 154 ? 13.512 -1.730 -11.591 1.00 94.56 154 ALA A C 1
ATOM 1275 O O . ALA A 1 154 ? 12.682 -0.854 -11.342 1.00 94.56 154 ALA A O 1
ATOM 1276 N N . ARG A 1 155 ? 14.038 -2.509 -10.637 1.00 94.38 155 ARG A N 1
ATOM 1277 C CA . ARG A 1 155 ? 13.683 -2.408 -9.216 1.00 94.38 155 ARG A CA 1
ATOM 1278 C C . ARG A 1 155 ? 13.979 -1.020 -8.652 1.00 94.38 155 ARG A C 1
ATOM 1280 O O . ARG A 1 155 ? 13.091 -0.400 -8.069 1.00 94.38 155 ARG A O 1
ATOM 1287 N N . ARG A 1 156 ? 15.206 -0.520 -8.833 1.00 95.19 156 ARG A N 1
ATOM 1288 C CA . ARG A 1 156 ? 15.623 0.797 -8.320 1.00 95.19 156 ARG A CA 1
ATOM 1289 C C . ARG A 1 156 ? 14.819 1.925 -8.955 1.00 95.19 156 ARG A C 1
ATOM 1291 O O . ARG A 1 156 ? 14.317 2.794 -8.245 1.00 95.19 156 ARG A O 1
ATOM 1298 N N . THR A 1 157 ? 14.650 1.888 -10.274 1.00 95.19 157 THR A N 1
ATOM 1299 C CA . THR A 1 157 ? 13.903 2.916 -11.003 1.00 95.19 157 THR A CA 1
ATOM 1300 C C . THR A 1 157 ? 12.436 2.944 -10.593 1.00 95.19 157 THR A C 1
ATOM 1302 O O . THR A 1 157 ? 11.897 4.022 -10.343 1.00 95.19 157 THR A O 1
ATOM 1305 N N . PHE A 1 158 ? 11.804 1.776 -10.446 1.00 94.31 158 PHE A N 1
ATOM 1306 C CA . PHE A 1 158 ? 10.436 1.679 -9.941 1.00 94.31 158 PHE A CA 1
ATOM 1307 C C . PHE A 1 158 ? 10.307 2.278 -8.535 1.00 94.31 158 PHE A C 1
ATOM 1309 O O . PHE A 1 158 ? 9.467 3.145 -8.318 1.00 94.31 158 PHE A O 1
ATOM 1316 N N . GLN A 1 159 ? 11.170 1.876 -7.596 1.00 91.50 159 GLN A N 1
ATOM 1317 C CA . GLN A 1 159 ? 11.133 2.371 -6.215 1.00 91.50 159 GLN A CA 1
ATOM 1318 C C . GLN A 1 159 ? 11.337 3.885 -6.111 1.00 91.50 159 GLN A C 1
ATOM 1320 O O . GLN A 1 159 ? 10.712 4.526 -5.267 1.00 91.50 159 GLN A O 1
ATOM 1325 N N . ASN A 1 160 ? 12.223 4.457 -6.928 1.00 93.12 160 ASN A N 1
ATOM 1326 C CA . ASN A 1 160 ? 12.490 5.893 -6.915 1.00 93.12 160 ASN A CA 1
ATOM 1327 C C . ASN A 1 160 ? 11.301 6.683 -7.467 1.00 93.12 160 ASN A C 1
ATOM 1329 O O . ASN A 1 160 ? 10.834 7.606 -6.808 1.00 93.12 160 ASN A O 1
ATOM 1333 N N . ARG A 1 161 ? 10.757 6.276 -8.623 1.00 90.88 161 ARG A N 1
ATOM 1334 C CA . ARG A 1 161 ? 9.577 6.933 -9.211 1.00 90.88 161 ARG A CA 1
ATOM 1335 C C . ARG A 1 161 ? 8.341 6.789 -8.335 1.00 90.88 161 ARG A C 1
ATOM 1337 O O . ARG A 1 161 ? 7.563 7.727 -8.228 1.00 90.88 161 ARG A O 1
ATOM 1344 N N . PHE A 1 162 ? 8.160 5.628 -7.705 1.00 89.31 162 PHE A N 1
ATOM 1345 C CA . PHE A 1 162 ? 7.050 5.408 -6.786 1.00 89.31 162 PHE A CA 1
ATOM 1346 C C . PHE A 1 162 ? 7.139 6.342 -5.574 1.00 89.31 162 PHE A C 1
ATOM 1348 O O . PHE A 1 162 ? 6.149 6.978 -5.235 1.00 89.31 162 PHE A O 1
ATOM 1355 N N . ARG A 1 163 ? 8.323 6.483 -4.960 1.00 86.19 163 ARG A N 1
ATOM 1356 C CA . ARG A 1 163 ? 8.535 7.422 -3.845 1.00 86.19 163 ARG A CA 1
ATOM 1357 C C . ARG A 1 163 ? 8.274 8.871 -4.245 1.00 86.19 163 ARG A C 1
ATOM 1359 O O . ARG A 1 163 ? 7.506 9.530 -3.560 1.00 86.19 163 ARG A O 1
ATOM 1366 N N . GLN A 1 164 ? 8.822 9.311 -5.379 1.00 88.31 164 GLN A N 1
ATOM 1367 C CA . GLN A 1 164 ? 8.566 10.652 -5.921 1.00 88.31 164 GLN A CA 1
ATOM 1368 C C . GLN A 1 164 ? 7.070 10.903 -6.122 1.00 88.31 164 GLN A C 1
ATOM 1370 O O . GLN A 1 164 ? 6.551 11.912 -5.671 1.00 88.31 164 GLN A O 1
ATOM 1375 N N . LEU A 1 165 ? 6.349 9.945 -6.714 1.00 87.06 165 LEU A N 1
ATOM 1376 C CA . LEU A 1 165 ? 4.905 10.064 -6.905 1.00 87.06 165 LEU A CA 1
ATOM 1377 C C . LEU A 1 165 ? 4.154 10.199 -5.571 1.00 87.06 165 LEU A C 1
ATOM 1379 O O . LEU A 1 165 ? 3.205 10.971 -5.479 1.00 87.06 165 LEU A O 1
ATOM 1383 N N . MET A 1 166 ? 4.556 9.445 -4.545 1.00 80.62 166 MET A N 1
ATOM 1384 C CA . MET A 1 166 ? 3.936 9.531 -3.221 1.00 80.62 166 MET A CA 1
ATOM 1385 C C . MET A 1 166 ? 4.222 10.876 -2.537 1.00 80.62 166 MET A C 1
ATOM 1387 O O . MET A 1 166 ? 3.317 11.434 -1.922 1.00 80.62 166 MET A O 1
ATOM 1391 N N . GLU A 1 167 ? 5.440 11.407 -2.669 1.00 80.38 167 GLU A N 1
ATOM 1392 C CA . GLU A 1 167 ? 5.824 12.737 -2.169 1.00 80.38 167 GLU A CA 1
ATOM 1393 C C . GLU A 1 167 ? 5.056 13.855 -2.894 1.00 80.38 167 GLU A C 1
ATOM 1395 O O . GLU A 1 167 ? 4.478 14.727 -2.244 1.00 80.38 167 GLU A O 1
ATOM 1400 N N . ASP A 1 168 ? 4.964 13.788 -4.225 1.00 78.75 168 ASP A N 1
ATOM 1401 C CA . ASP A 1 168 ? 4.240 14.762 -5.046 1.00 78.75 168 ASP A CA 1
ATOM 1402 C C . ASP A 1 168 ? 2.746 14.786 -4.696 1.00 78.75 168 ASP A C 1
ATOM 1404 O O . ASP A 1 168 ? 2.164 15.855 -4.511 1.00 78.75 168 ASP A O 1
ATOM 1408 N N . ILE A 1 169 ? 2.119 13.611 -4.547 1.00 70.81 169 ILE A N 1
ATOM 1409 C CA . ILE A 1 169 ? 0.710 13.502 -4.142 1.00 70.81 169 ILE A CA 1
ATOM 1410 C C . ILE A 1 169 ? 0.495 14.098 -2.747 1.00 70.81 169 ILE A C 1
ATOM 1412 O O . ILE A 1 169 ? -0.494 14.800 -2.553 1.00 70.81 169 ILE A O 1
ATOM 1416 N N . ALA A 1 170 ? 1.404 13.849 -1.800 1.00 59.84 170 ALA A N 1
ATOM 1417 C CA . ALA A 1 170 ? 1.312 14.402 -0.450 1.00 59.84 170 ALA A CA 1
ATOM 1418 C C . ALA A 1 170 ? 1.483 15.931 -0.422 1.00 59.84 170 ALA A C 1
ATOM 1420 O O . ALA A 1 170 ? 0.881 16.592 0.414 1.00 59.84 170 ALA A O 1
ATOM 1421 N N . SER A 1 171 ? 2.269 16.503 -1.341 1.00 58.31 171 SER A N 1
ATOM 1422 C CA . SER A 1 171 ? 2.477 17.957 -1.442 1.00 58.31 171 SER A CA 1
ATOM 1423 C C . SER A 1 171 ? 1.291 18.731 -2.040 1.00 58.31 171 SER A C 1
ATOM 1425 O O . SER A 1 171 ? 1.223 19.953 -1.916 1.00 58.31 171 SER A O 1
ATOM 1427 N N . LEU A 1 172 ? 0.366 18.027 -2.702 1.00 53.88 172 LEU A N 1
ATOM 1428 C CA . LEU A 1 172 ? -0.827 18.589 -3.345 1.00 53.88 172 LEU A CA 1
ATOM 1429 C C . LEU A 1 172 ? -2.085 18.536 -2.458 1.00 53.88 172 LEU A C 1
ATOM 1431 O O . LEU A 1 172 ? -3.134 19.034 -2.872 1.00 53.88 172 LEU A O 1
ATOM 1435 N N . THR A 1 173 ? -1.996 17.919 -1.278 1.00 44.69 173 THR A N 1
ATOM 1436 C CA . THR A 1 173 ? -3.068 17.793 -0.272 1.00 44.69 173 THR A CA 1
ATOM 1437 C C . THR A 1 173 ? -2.762 18.606 0.967 1.00 44.69 173 THR A C 1
ATOM 1439 O O . THR A 1 173 ? -3.706 19.244 1.479 1.00 44.69 173 THR A O 1
#

Sequence (173 aa):
MNEKKISYNQIDFVVKAPRFRIVFSYMSDKGVAFVREYLLRLLKVTSCKPEQIAQYFGFSQHETKVALSDLEQNNWITWKENGLVELSTEGLQLFQNDMQDSPKIPILKEFSGEYRMELLDNNFLQKKNSDRFYQQAIELEIKPKILSESSEIARRTFQNRFRQLMEDIASLT

Organism: NCBI:txid279832

Mean predicted aligned error: 12.19 Å